Protein AF-A0A7K4MRE3-F1 (afdb_monomer_lite)

Structure (mmCIF, N/CA/C/O backbone):
data_AF-A0A7K4MRE3-F1
#
_entry.id   AF-A0A7K4MRE3-F1
#
loop_
_atom_site.group_PDB
_atom_site.id
_atom_site.type_symbol
_atom_site.label_atom_id
_atom_site.label_alt_id
_atom_site.label_comp_id
_atom_site.label_asym_id
_atom_site.label_entity_id
_atom_site.label_seq_id
_atom_site.pdbx_PDB_ins_code
_atom_site.Cartn_x
_atom_site.Cartn_y
_atom_site.Cartn_z
_atom_site.occupancy
_atom_site.B_iso_or_equiv
_atom_site.auth_seq_id
_atom_site.auth_comp_id
_atom_site.auth_asym_id
_atom_site.auth_atom_id
_atom_site.pdbx_PDB_model_num
ATOM 1 N N . MET A 1 1 ? 4.207 2.812 -17.766 1.00 79.75 1 MET A N 1
ATOM 2 C CA . MET A 1 1 ? 3.850 4.112 -17.121 1.00 79.75 1 MET A CA 1
ATOM 3 C C . MET A 1 1 ? 5.148 4.795 -16.710 1.00 79.75 1 MET A C 1
ATOM 5 O O . MET A 1 1 ? 6.113 4.076 -16.487 1.00 79.75 1 MET A O 1
ATOM 9 N N . LYS A 1 2 ? 5.255 6.126 -16.604 1.00 90.62 2 LYS A N 1
ATOM 10 C CA . LYS A 1 2 ? 6.515 6.692 -16.081 1.00 90.62 2 LYS A CA 1
ATOM 11 C C . LYS A 1 2 ? 6.630 6.387 -14.587 1.00 90.62 2 LYS A C 1
ATOM 13 O O . LYS A 1 2 ? 5.641 6.456 -13.861 1.00 90.62 2 LYS A O 1
ATOM 18 N N . PHE A 1 3 ? 7.837 6.089 -14.113 1.00 91.62 3 PHE A N 1
ATOM 19 C CA . PHE A 1 3 ? 8.081 5.773 -12.701 1.00 91.62 3 PHE A CA 1
ATOM 20 C C . PHE A 1 3 ? 7.569 6.871 -11.749 1.00 91.62 3 PHE A C 1
ATOM 22 O O . PHE A 1 3 ? 6.903 6.579 -10.760 1.00 91.62 3 PHE A O 1
ATOM 29 N N . GLU A 1 4 ? 7.775 8.140 -12.106 1.00 96.12 4 GLU A N 1
ATOM 30 C CA . GLU A 1 4 ? 7.286 9.302 -11.349 1.00 96.12 4 GLU A CA 1
ATOM 31 C C . GLU A 1 4 ? 5.754 9.333 -11.205 1.00 96.12 4 GLU A C 1
ATOM 33 O O . GLU A 1 4 ? 5.226 9.801 -10.197 1.00 96.12 4 GLU A O 1
ATOM 38 N N . GLU A 1 5 ? 5.016 8.826 -12.195 1.00 95.81 5 GLU A N 1
ATOM 39 C CA . GLU A 1 5 ? 3.552 8.745 -12.144 1.00 95.81 5 GLU A CA 1
ATOM 40 C C . GLU A 1 5 ? 3.108 7.664 -11.153 1.00 95.81 5 GLU A C 1
ATOM 42 O O . GLU A 1 5 ? 2.182 7.887 -10.376 1.00 95.81 5 GLU A O 1
ATOM 47 N N . ILE A 1 6 ? 3.811 6.523 -11.120 1.00 95.69 6 ILE A N 1
ATOM 48 C CA . ILE A 1 6 ? 3.571 5.449 -10.141 1.00 95.69 6 ILE A CA 1
ATOM 49 C C . ILE A 1 6 ? 3.811 5.974 -8.720 1.00 95.69 6 ILE A C 1
ATOM 51 O O . ILE A 1 6 ? 3.000 5.717 -7.829 1.00 95.69 6 ILE A O 1
ATOM 55 N N . GLN A 1 7 ? 4.882 6.748 -8.515 1.00 95.31 7 GLN A N 1
ATOM 56 C CA . GLN A 1 7 ? 5.191 7.357 -7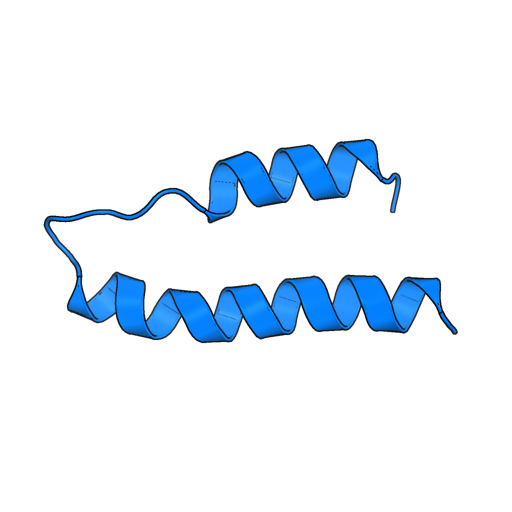.219 1.00 95.31 7 GLN A CA 1
ATOM 57 C C . GLN A 1 7 ? 4.100 8.336 -6.773 1.00 95.31 7 GLN A C 1
ATOM 59 O O . GLN A 1 7 ? 3.632 8.238 -5.642 1.00 95.31 7 GLN A O 1
ATOM 64 N N . LYS A 1 8 ? 3.634 9.222 -7.666 1.00 97.56 8 LYS A N 1
ATOM 65 C CA . LYS A 1 8 ? 2.531 10.154 -7.367 1.00 97.56 8 LYS A CA 1
ATOM 66 C C . LYS A 1 8 ? 1.241 9.427 -6.994 1.00 97.56 8 LYS A C 1
ATOM 68 O O . LYS A 1 8 ? 0.578 9.827 -6.041 1.00 97.56 8 LYS A O 1
ATOM 73 N N . LEU A 1 9 ? 0.900 8.355 -7.715 1.00 97.31 9 LEU A N 1
ATOM 74 C CA . LEU A 1 9 ? -0.253 7.524 -7.370 1.00 97.31 9 LEU A CA 1
ATOM 75 C C . LEU A 1 9 ? -0.087 6.905 -5.979 1.00 97.31 9 LEU A C 1
ATOM 77 O O . LEU A 1 9 ? -1.011 6.976 -5.179 1.00 97.31 9 LEU A O 1
ATOM 81 N N . TRP A 1 10 ? 1.090 6.343 -5.670 1.00 96.88 10 TRP A N 1
ATOM 82 C CA . TRP A 1 10 ? 1.320 5.680 -4.380 1.00 96.88 10 TRP A CA 1
ATOM 83 C C . TRP A 1 10 ? 1.207 6.649 -3.209 1.00 96.88 10 TRP A C 1
ATOM 85 O O . TRP A 1 10 ? 0.546 6.332 -2.227 1.00 96.88 10 TRP A O 1
ATOM 95 N N . THR A 1 11 ? 1.774 7.850 -3.339 1.00 97.44 11 THR A N 1
ATOM 96 C CA . THR A 1 11 ? 1.657 8.902 -2.321 1.00 97.44 11 THR A CA 1
ATOM 97 C C . THR A 1 11 ? 0.203 9.278 -2.026 1.00 97.44 11 THR A C 1
ATOM 99 O O . THR A 1 11 ? -0.119 9.622 -0.894 1.00 97.44 11 THR A O 1
ATOM 102 N N . SER A 1 12 ? -0.685 9.215 -3.022 1.00 96.62 12 SER A N 1
ATOM 103 C CA . SER A 1 12 ? -2.116 9.456 -2.813 1.00 96.62 12 SER A CA 1
ATOM 104 C C . SER A 1 12 ? -2.825 8.244 -2.202 1.00 96.62 12 SER A C 1
ATOM 106 O O . SER A 1 12 ? -3.663 8.404 -1.316 1.00 96.62 12 SER A O 1
ATOM 108 N N . ASP A 1 13 ? -2.509 7.043 -2.688 1.00 97.31 13 ASP A N 1
ATOM 109 C CA . ASP A 1 13 ? -3.189 5.799 -2.322 1.00 97.31 13 ASP A CA 1
ATOM 110 C C . ASP A 1 13 ? -2.849 5.323 -0.902 1.00 97.31 13 ASP A C 1
ATOM 112 O O . ASP A 1 13 ? -3.684 4.688 -0.257 1.00 97.31 13 ASP A O 1
ATOM 116 N N . CYS A 1 14 ? -1.644 5.623 -0.405 1.00 96.12 14 CYS A N 1
ATOM 117 C CA . CYS A 1 14 ? -1.159 5.140 0.889 1.00 96.12 14 CYS A CA 1
ATOM 118 C C . CYS A 1 14 ? -1.737 5.879 2.106 1.00 96.12 14 CYS A C 1
ATOM 120 O O . CYS A 1 14 ? -1.412 5.518 3.235 1.00 96.12 14 CYS A O 1
ATOM 122 N N . ASN A 1 15 ? -2.557 6.913 1.899 1.00 97.00 15 ASN A N 1
ATOM 12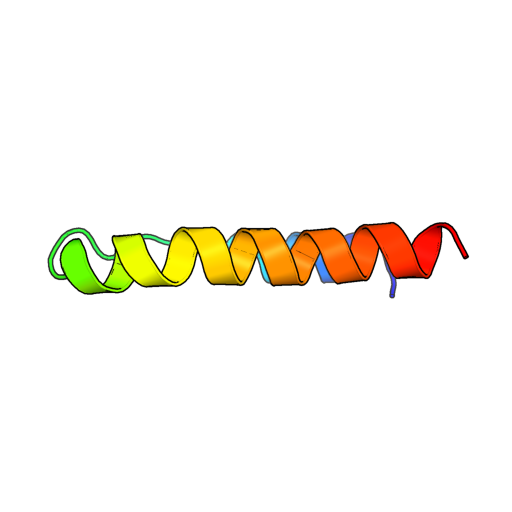3 C CA . ASN A 1 15 ? -3.233 7.603 2.993 1.00 97.00 15 ASN A CA 1
ATOM 124 C C . ASN A 1 15 ? -4.276 6.673 3.628 1.00 97.00 1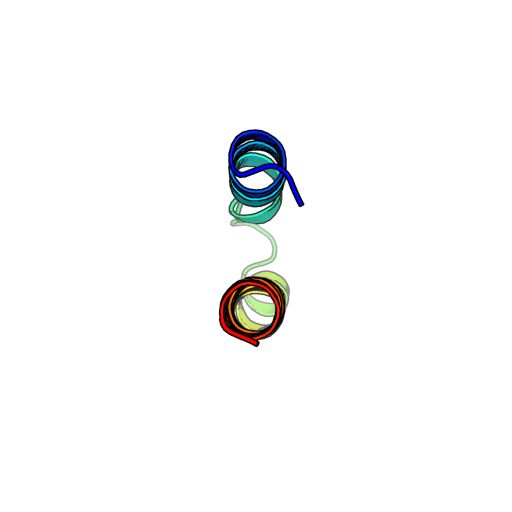5 ASN A C 1
ATOM 126 O O . ASN A 1 15 ? -5.132 6.127 2.923 1.00 97.00 15 ASN A O 1
ATOM 130 N N . ILE A 1 16 ? -4.188 6.520 4.949 1.00 97.00 16 ILE A N 1
ATOM 131 C CA . ILE A 1 16 ? -5.076 5.688 5.763 1.00 97.00 16 ILE A CA 1
ATOM 132 C C . ILE A 1 16 ? -6.004 6.610 6.547 1.00 97.00 16 ILE A C 1
ATOM 134 O O . ILE A 1 16 ? -5.539 7.485 7.278 1.00 97.00 16 ILE A O 1
ATOM 138 N N . ASP A 1 17 ? -7.307 6.397 6.400 1.00 97.50 17 ASP A N 1
ATOM 139 C CA . ASP A 1 17 ? -8.304 6.989 7.282 1.00 97.50 17 ASP A CA 1
ATOM 140 C C . ASP A 1 17 ? -8.405 6.172 8.578 1.00 97.50 17 ASP A C 1
ATOM 142 O O . ASP A 1 17 ? -8.937 5.060 8.611 1.00 97.50 17 ASP A O 1
ATOM 146 N N . GLU A 1 18 ? -7.877 6.730 9.666 1.00 97.25 18 GLU A N 1
ATOM 147 C CA . GLU A 1 18 ? -7.889 6.091 10.984 1.00 97.25 18 GLU A CA 1
ATOM 148 C C . GLU A 1 18 ? -9.293 5.987 11.599 1.00 97.25 18 GLU A C 1
ATOM 150 O O . GLU A 1 18 ? -9.492 5.211 12.535 1.00 97.25 18 GLU A O 1
ATOM 155 N N . THR A 1 19 ? -10.278 6.730 11.086 1.00 98.38 19 THR A N 1
ATOM 156 C CA . THR A 1 19 ? -11.673 6.623 11.539 1.00 98.38 19 THR A CA 1
ATOM 157 C C . THR A 1 19 ? -12.408 5.440 10.904 1.00 98.38 19 THR A C 1
ATOM 159 O O . THR A 1 19 ? -13.355 4.927 11.495 1.00 98.38 19 THR A O 1
ATOM 162 N N . GLU A 1 20 ? -11.913 4.932 9.769 1.00 97.94 20 GLU A N 1
ATOM 163 C CA . GLU A 1 20 ? -12.542 3.885 8.951 1.00 97.94 20 GLU A CA 1
ATOM 164 C C . GLU A 1 20 ? -11.606 2.676 8.722 1.00 97.94 20 GLU A C 1
ATOM 166 O O . GLU A 1 20 ? -11.483 2.121 7.625 1.00 97.94 20 GLU A O 1
ATOM 171 N N . LEU A 1 21 ? -10.940 2.210 9.785 1.00 97.50 21 LEU A N 1
ATOM 172 C CA . LEU A 1 21 ? -9.918 1.150 9.711 1.00 97.50 21 LEU A CA 1
ATOM 173 C C . LEU A 1 21 ? -10.400 -0.172 9.093 1.00 97.50 21 LEU A C 1
ATOM 175 O O . LEU A 1 21 ? -9.603 -0.897 8.492 1.00 97.50 21 LEU A O 1
ATOM 179 N N . ALA A 1 22 ? -11.684 -0.514 9.228 1.00 98.19 22 ALA A N 1
ATOM 180 C CA . ALA A 1 22 ? -12.248 -1.714 8.609 1.00 98.19 22 ALA A CA 1
ATOM 181 C C . ALA A 1 22 ? -12.236 -1.613 7.075 1.00 98.19 22 ALA A C 1
ATOM 183 O O . ALA A 1 22 ? -11.850 -2.563 6.391 1.00 98.19 22 ALA A O 1
ATOM 184 N N . GLN A 1 23 ? -12.600 -0.448 6.538 1.00 98.19 23 GLN A N 1
ATOM 185 C CA . GLN A 1 23 ? -12.550 -0.176 5.106 1.00 98.19 23 GLN A CA 1
ATOM 186 C C . GLN A 1 23 ? -11.100 -0.093 4.615 1.00 98.19 23 GLN A C 1
ATOM 188 O O . GLN A 1 23 ? -10.761 -0.693 3.591 1.00 98.19 23 GLN A O 1
ATOM 193 N N . GLU A 1 24 ? -10.222 0.570 5.369 1.00 98.12 24 GLU A N 1
ATOM 194 C CA . GLU A 1 24 ? -8.796 0.655 5.035 1.00 98.12 24 GLU A CA 1
ATOM 195 C C . GLU A 1 24 ? -8.121 -0.727 5.026 1.00 98.12 24 GLU A C 1
ATOM 197 O O . GLU A 1 24 ? -7.342 -1.036 4.124 1.00 98.12 24 GLU A O 1
ATOM 202 N N . SER A 1 25 ? -8.508 -1.625 5.937 1.00 97.75 25 SER A N 1
ATOM 203 C CA . SER A 1 25 ? -8.021 -3.013 5.963 1.00 97.75 25 SER A CA 1
ATOM 204 C C . SER A 1 25 ? -8.356 -3.786 4.682 1.00 97.75 25 SER A C 1
ATOM 206 O O . SER A 1 25 ? -7.551 -4.596 4.225 1.00 97.75 25 SER A O 1
ATOM 208 N N . VAL A 1 26 ? -9.519 -3.525 4.072 1.00 98.25 26 VAL A N 1
ATOM 209 C CA . VAL A 1 26 ? -9.922 -4.123 2.783 1.00 98.25 26 VAL A CA 1
ATOM 210 C C . VAL A 1 26 ? -9.196 -3.465 1.605 1.00 98.25 26 VAL A C 1
ATOM 212 O O . VAL A 1 26 ? -8.843 -4.142 0.638 1.00 98.25 26 VAL A O 1
ATOM 215 N N . LYS A 1 27 ? -8.932 -2.159 1.682 1.00 98.06 27 LYS A N 1
ATOM 216 C CA . LYS A 1 27 ? -8.233 -1.388 0.645 1.00 98.06 27 LYS A CA 1
ATOM 217 C C . LYS A 1 27 ? -6.759 -1.784 0.508 1.00 98.06 27 LYS A C 1
ATOM 219 O O . LYS A 1 27 ? -6.258 -1.872 -0.612 1.00 98.06 27 LYS A O 1
ATOM 224 N N . ILE A 1 28 ? -6.066 -2.095 1.605 1.00 97.69 28 ILE A N 1
ATOM 225 C CA . ILE A 1 28 ? -4.641 -2.487 1.598 1.00 97.69 28 ILE A CA 1
ATOM 226 C C . ILE A 1 28 ? -4.318 -3.628 0.604 1.00 97.69 28 ILE A C 1
ATOM 228 O O . ILE A 1 28 ? -3.450 -3.431 -0.253 1.00 97.69 28 ILE A O 1
ATOM 232 N N . PRO A 1 29 ? -4.979 -4.806 0.633 1.00 98.25 29 PRO A N 1
ATOM 233 C CA . PRO A 1 29 ? -4.688 -5.879 -0.322 1.00 98.25 29 PRO A CA 1
ATOM 234 C C . PRO A 1 29 ? -5.059 -5.516 -1.769 1.00 98.25 29 PRO A C 1
ATOM 236 O O . PRO A 1 29 ? -4.408 -5.983 -2.705 1.00 98.25 29 PRO A O 1
ATOM 239 N N . GLN A 1 30 ? -6.059 -4.654 -1.977 1.00 98.31 30 GLN A N 1
ATOM 240 C CA . GLN A 1 30 ? -6.421 -4.163 -3.312 1.00 98.31 30 GLN A CA 1
ATOM 241 C C . GLN 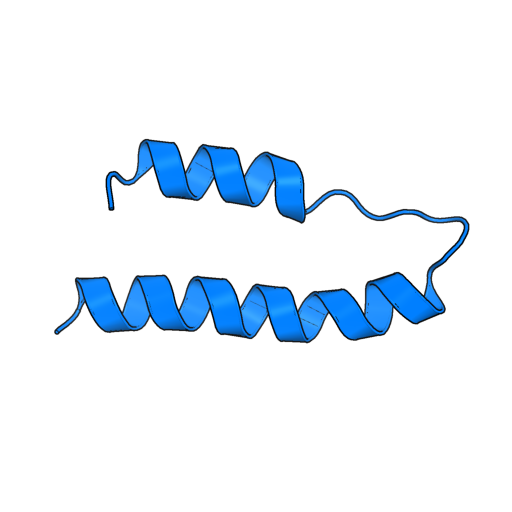A 1 30 ? -5.322 -3.265 -3.890 1.00 98.31 30 GLN A C 1
ATOM 243 O O . GLN A 1 30 ? -4.944 -3.422 -5.054 1.00 98.31 30 GLN A O 1
ATOM 248 N N . LEU A 1 31 ? -4.762 -2.370 -3.069 1.00 98.25 31 LEU A N 1
ATOM 249 C CA . LEU A 1 31 ? -3.608 -1.557 -3.445 1.00 98.25 31 LEU A CA 1
ATOM 250 C C . LEU A 1 31 ? -2.390 -2.435 -3.729 1.00 98.25 31 LEU A C 1
ATOM 252 O O . LEU A 1 31 ? -1.749 -2.257 -4.762 1.00 98.25 31 LEU A O 1
ATOM 256 N N . HIS A 1 32 ? -2.110 -3.438 -2.893 1.00 97.88 32 HIS A N 1
ATOM 257 C CA . HIS A 1 32 ? -1.019 -4.379 -3.158 1.00 97.88 32 HIS A CA 1
ATOM 258 C C . HIS A 1 32 ? -1.150 -5.030 -4.545 1.00 97.88 32 HIS A C 1
ATOM 260 O O . HIS A 1 32 ? -0.201 -5.013 -5.330 1.00 97.88 32 HIS A O 1
ATOM 266 N N . ASN A 1 33 ? -2.345 -5.522 -4.891 1.00 98.50 33 ASN A N 1
ATOM 267 C CA . ASN A 1 33 ? -2.610 -6.096 -6.209 1.00 98.50 33 ASN A CA 1
ATOM 268 C C . ASN A 1 33 ? -2.429 -5.075 -7.350 1.00 98.50 33 ASN A C 1
ATOM 270 O O . ASN A 1 33 ? -1.804 -5.387 -8.361 1.00 98.50 33 ASN A O 1
ATOM 274 N N . LYS A 1 34 ? -2.917 -3.837 -7.183 1.00 97.88 34 LYS A N 1
ATOM 275 C CA . LYS A 1 34 ? -2.758 -2.754 -8.173 1.00 97.88 34 LYS A CA 1
ATOM 276 C C . LYS A 1 34 ? -1.286 -2.530 -8.536 1.00 97.88 34 LYS A C 1
ATOM 278 O O . LYS A 1 34 ? -0.938 -2.521 -9.716 1.00 97.88 34 LYS A O 1
ATOM 283 N N . TY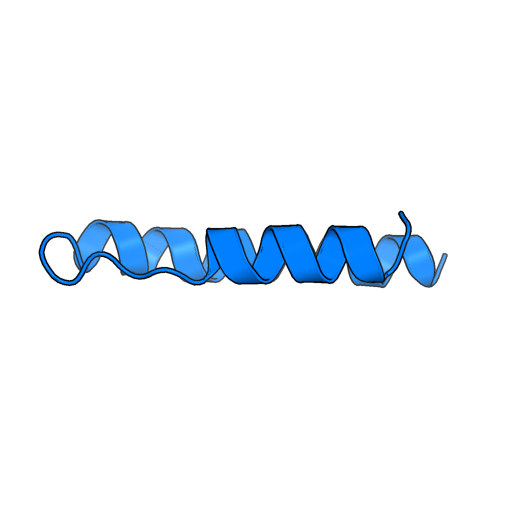R A 1 35 ? -0.414 -2.384 -7.538 1.00 97.44 35 TYR A N 1
ATOM 284 C CA . TYR A 1 35 ? 1.012 -2.135 -7.780 1.00 97.44 35 TYR A CA 1
ATOM 285 C C . TYR A 1 35 ? 1.769 -3.387 -8.234 1.00 97.44 35 TYR A C 1
ATOM 287 O O . TYR A 1 35 ? 2.718 -3.270 -9.011 1.00 97.44 35 TYR A O 1
ATOM 295 N N . LEU A 1 36 ? 1.317 -4.582 -7.842 1.00 97.31 36 LEU A N 1
ATOM 296 C CA . LEU A 1 36 ? 1.843 -5.839 -8.373 1.00 97.31 36 LEU A CA 1
ATOM 297 C C . LEU A 1 36 ? 1.567 -5.989 -9.878 1.00 97.31 36 LEU A C 1
ATOM 299 O O . LEU A 1 36 ? 2.443 -6.445 -10.615 1.00 97.31 36 LEU A O 1
ATOM 303 N N . ILE A 1 37 ? 0.389 -5.569 -10.353 1.00 97.06 37 ILE A N 1
ATOM 304 C CA . ILE A 1 37 ? 0.057 -5.549 -11.786 1.00 97.06 37 ILE A CA 1
ATOM 305 C C . ILE A 1 37 ? 0.976 -4.582 -12.536 1.00 97.06 37 ILE A C 1
ATOM 307 O O . ILE A 1 37 ? 1.544 -4.964 -13.555 1.00 97.06 37 ILE A O 1
ATOM 311 N N . PHE A 1 38 ? 1.184 -3.361 -12.025 1.00 96.00 38 PHE A N 1
ATOM 312 C CA . PHE A 1 38 ? 2.126 -2.418 -12.643 1.00 96.00 38 PHE A CA 1
ATOM 313 C C . PHE A 1 38 ? 3.535 -3.002 -12.738 1.00 96.00 38 PHE A C 1
ATOM 315 O O . PHE A 1 38 ? 4.144 -2.953 -13.800 1.00 96.00 38 PHE A O 1
ATOM 322 N N . TYR A 1 39 ? 4.024 -3.617 -11.662 1.00 95.31 39 TYR A N 1
ATOM 323 C CA . TYR A 1 39 ? 5.330 -4.271 -11.659 1.00 95.31 39 TYR A CA 1
ATOM 324 C C . TYR A 1 39 ? 5.428 -5.418 -12.671 1.00 95.31 39 TYR A C 1
ATOM 326 O O . TYR A 1 39 ? 6.432 -5.547 -13.367 1.00 95.31 39 TYR A O 1
ATOM 334 N N . SER A 1 40 ? 4.390 -6.250 -12.754 1.00 96.00 40 SER A N 1
ATOM 335 C CA . SER A 1 40 ? 4.355 -7.390 -13.673 1.00 96.00 40 SER A CA 1
ATOM 336 C C . SER A 1 40 ? 4.315 -6.932 -15.130 1.00 96.00 40 SER A C 1
ATOM 338 O O . SER A 1 40 ? 5.016 -7.499 -15.960 1.00 96.00 40 SER A O 1
ATOM 340 N N . ASN A 1 41 ? 3.558 -5.874 -15.426 1.00 94.12 41 ASN A N 1
ATOM 341 C CA . ASN A 1 41 ? 3.454 -5.306 -16.768 1.00 94.12 41 ASN A CA 1
ATOM 342 C C . ASN A 1 41 ? 4.750 -4.636 -17.237 1.00 94.12 41 ASN A C 1
ATOM 344 O O . ASN A 1 41 ? 5.037 -4.678 -18.421 1.00 94.12 41 ASN A O 1
ATOM 348 N N . GLU A 1 42 ? 5.534 -4.027 -16.343 1.00 92.88 42 GLU A N 1
ATOM 349 C CA . GLU A 1 42 ? 6.846 -3.459 -16.708 1.00 92.88 42 GLU A CA 1
ATOM 350 C C . GLU A 1 42 ? 7.928 -4.542 -16.896 1.00 92.88 42 GLU A C 1
ATOM 352 O O . GLU A 1 42 ? 9.005 -4.263 -17.418 1.00 92.88 42 GLU A O 1
ATOM 357 N N . LYS A 1 43 ? 7.673 -5.779 -16.447 1.00 89.06 43 LYS A N 1
ATOM 358 C CA . LYS A 1 43 ? 8.582 -6.923 -16.615 1.00 89.06 43 LYS A CA 1
ATOM 359 C C . LYS A 1 43 ? 8.319 -7.770 -17.863 1.00 89.06 43 LYS A C 1
ATOM 361 O O . LYS A 1 43 ? 9.188 -8.576 -18.201 1.00 89.06 43 LYS A O 1
ATOM 366 N N . LEU A 1 44 ? 7.136 -7.652 -18.462 1.00 76.38 44 LEU A N 1
ATOM 367 C CA . LEU A 1 44 ? 6.697 -8.383 -19.657 1.00 76.38 44 LEU A CA 1
ATOM 368 C C . LEU A 1 44 ? 6.968 -7.561 -20.918 1.00 76.38 44 LEU A C 1
ATOM 370 O O . LEU A 1 44 ? 7.361 -8.189 -21.925 1.00 76.38 44 LEU A O 1
#

Sequence (44 aa):
MKFEEIQKLWTSDCNIDETELAQESVKIPQLHNKYLIFYSNEKL

Foldseek 3Di:
DDPVVVVVVCVVLVDDDPVPVVVVVVSVVVVVVVVVVVVVVVVD

InterPro domains:
  IPR021289 Recombination, repair and ssDNA binding protein UvsY [PF11056] (10-42)

pLDDT: mean 95.76, std 4.39, range [76.38, 98.5]

Secondary structure (DSSP, 8-state):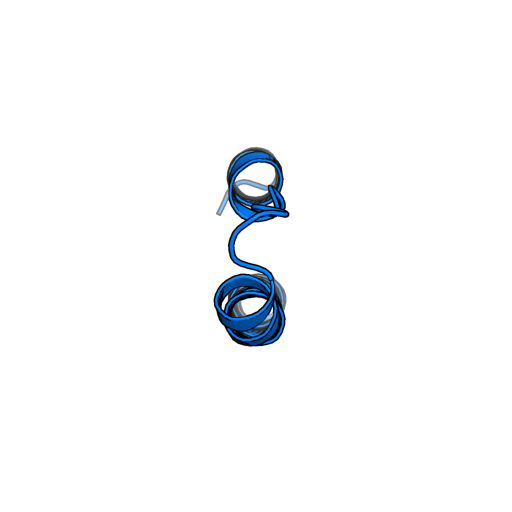
--HHHHHHHHHHHT---TT-HHHHHHHHHHHHHHHHHHHHHHH-

Radius of gyration: 12.06 Å; chains: 1; bounding box: 21×18×31 Å

Organism: NCBI:txid2511932